Protein AF-A0A7S2GVN5-F1 (afdb_monomer)

Nearest PDB structures (foldseek):
  6zxe-assembly1_R  TM=1.912E-01  e=8.652E+00  Homo sapiens

Radius of gyration: 17.75 Å; Cα contacts (8 Å, |Δi|>4): 69; chains: 1; bounding box: 39×32×58 Å

pLDDT: mean 75.56, std 17.41, range [36.19, 94.19]

Mean predicted aligned error: 10.82 Å

Structure (mmCIF, N/CA/C/O backbone):
data_AF-A0A7S2GVN5-F1
#
_entry.id   AF-A0A7S2GVN5-F1
#
loop_
_atom_site.group_PDB
_atom_site.id
_atom_site.type_symbol
_atom_site.label_atom_id
_atom_site.label_alt_id
_atom_site.label_comp_id
_atom_site.label_asym_id
_atom_site.label_entity_id
_atom_site.label_seq_id
_atom_site.pdbx_PDB_ins_code
_atom_site.Cartn_x
_atom_site.Cartn_y
_atom_site.Cartn_z
_atom_site.occupancy
_atom_site.B_iso_or_equiv
_atom_site.auth_seq_id
_atom_site.auth_comp_id
_atom_site.auth_asym_id
_atom_site.auth_atom_id
_atom_site.pdbx_PDB_model_num
ATOM 1 N N . SER A 1 1 ? -25.609 -1.868 -16.441 1.00 37.03 1 SER A N 1
ATOM 2 C CA . SER A 1 1 ? -25.213 -3.286 -16.375 1.00 37.03 1 SER A CA 1
ATOM 3 C C . SER A 1 1 ? -23.850 -3.434 -17.025 1.00 37.03 1 SER A C 1
ATOM 5 O O . SER A 1 1 ? -23.652 -2.876 -18.091 1.00 37.03 1 SER A O 1
ATOM 7 N N . ASN A 1 2 ? -22.940 -4.117 -16.324 1.00 36.19 2 ASN A N 1
ATOM 8 C CA . ASN A 1 2 ? -21.835 -4.962 -16.804 1.00 36.19 2 ASN A CA 1
ATOM 9 C C . ASN A 1 2 ? -21.137 -4.522 -18.107 1.00 36.19 2 ASN A C 1
ATOM 11 O O . ASN A 1 2 ? -21.714 -4.594 -19.179 1.00 36.19 2 ASN A O 1
ATOM 15 N N . GLY A 1 3 ? -19.875 -4.109 -18.100 1.00 43.53 3 GLY A N 1
ATOM 16 C CA . GLY A 1 3 ? -18.770 -4.797 -17.448 1.00 43.53 3 GLY A CA 1
ATOM 17 C C . GLY A 1 3 ? -17.835 -5.287 -18.545 1.00 43.53 3 GLY A C 1
ATOM 18 O O . GLY A 1 3 ? -17.966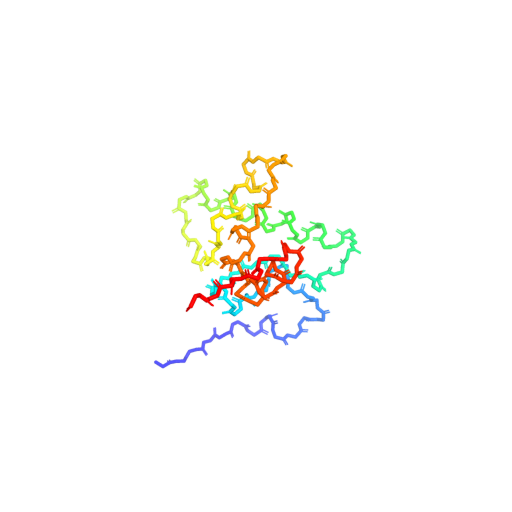 -6.413 -19.005 1.00 43.53 3 GLY A O 1
ATOM 19 N N . THR A 1 4 ? -16.885 -4.446 -18.941 1.00 39.31 4 THR A N 1
ATOM 20 C CA . THR A 1 4 ? -15.747 -4.883 -19.751 1.00 39.31 4 THR A CA 1
ATOM 21 C C . THR A 1 4 ? -14.528 -4.813 -18.854 1.00 39.31 4 THR A C 1
ATOM 23 O O . THR A 1 4 ? -13.760 -3.856 -18.865 1.00 39.31 4 THR A O 1
ATOM 26 N N . ARG A 1 5 ? -14.412 -5.836 -18.000 1.00 42.38 5 ARG A N 1
ATOM 27 C CA . ARG A 1 5 ? -13.147 -6.196 -17.361 1.00 42.38 5 ARG A CA 1
ATOM 28 C C . ARG A 1 5 ? -12.122 -6.325 -18.484 1.00 42.38 5 ARG A C 1
ATOM 30 O O . ARG A 1 5 ? -12.359 -7.070 -19.435 1.00 42.38 5 ARG A O 1
ATOM 37 N N . SER A 1 6 ? -11.036 -5.566 -18.403 1.00 43.12 6 SER A N 1
ATOM 38 C CA . SER A 1 6 ? -9.918 -5.708 -19.328 1.00 43.12 6 SER A CA 1
ATOM 39 C C . SER A 1 6 ? -9.463 -7.168 -19.316 1.00 43.12 6 SER A C 1
ATOM 41 O O . SER A 1 6 ? -9.055 -7.702 -18.287 1.00 43.12 6 SER A O 1
ATOM 43 N N . ILE A 1 7 ? -9.561 -7.813 -20.477 1.00 42.84 7 ILE A N 1
ATOM 44 C CA . ILE A 1 7 ? -9.191 -9.213 -20.735 1.00 42.84 7 ILE A CA 1
ATOM 45 C C . ILE A 1 7 ? -7.696 -9.468 -20.428 1.00 42.84 7 ILE A C 1
ATOM 47 O O . ILE A 1 7 ? -7.278 -10.614 -20.305 1.00 42.84 7 ILE A O 1
ATOM 51 N N . ALA A 1 8 ? -6.895 -8.416 -20.226 1.00 41.62 8 ALA A N 1
ATOM 52 C CA . ALA A 1 8 ? -5.463 -8.512 -19.962 1.00 41.62 8 ALA A CA 1
ATOM 53 C C . ALA A 1 8 ? -5.090 -8.945 -18.527 1.00 41.62 8 ALA A C 1
ATOM 55 O O . ALA A 1 8 ? -3.994 -9.462 -18.330 1.00 41.62 8 ALA A O 1
ATOM 56 N N . GLU A 1 9 ? -5.966 -8.782 -17.527 1.00 38.75 9 GLU A N 1
ATOM 57 C CA . GLU A 1 9 ? -5.627 -9.115 -16.126 1.00 38.75 9 GLU A CA 1
ATOM 58 C C . GLU A 1 9 ? -5.977 -10.555 -15.716 1.00 38.75 9 GLU A C 1
ATOM 60 O O . GLU A 1 9 ? -5.516 -11.031 -14.682 1.00 38.75 9 GLU A O 1
ATOM 65 N N . VAL A 1 10 ? -6.759 -11.284 -16.520 1.00 42.03 10 VAL A N 1
ATOM 66 C CA . VAL A 1 10 ? -7.348 -12.575 -16.105 1.00 42.03 10 VAL A CA 1
ATOM 67 C C . VAL A 1 10 ? -6.475 -13.796 -16.453 1.00 42.03 10 VAL A C 1
ATOM 69 O O . VAL A 1 10 ? -6.770 -14.901 -16.010 1.00 42.03 10 VAL A O 1
ATOM 72 N N . SER A 1 11 ? -5.367 -13.641 -17.185 1.00 37.34 11 SER A N 1
ATOM 73 C CA . SER A 1 11 ? -4.508 -14.778 -17.584 1.00 37.34 11 SER A CA 1
ATOM 74 C C . SER A 1 11 ? -3.032 -14.638 -17.210 1.00 37.34 11 SER A C 1
ATOM 76 O O . SER A 1 11 ? -2.182 -15.353 -17.738 1.00 37.34 11 SER A O 1
ATOM 78 N N . SER A 1 12 ? -2.703 -13.710 -16.318 1.00 43.38 12 SER A N 1
ATOM 79 C CA . SER A 1 12 ? -1.335 -13.516 -15.858 1.00 43.38 12 SER A CA 1
ATOM 80 C C . SER A 1 12 ? -1.006 -14.530 -14.750 1.00 43.38 12 SER A C 1
ATOM 82 O O . SER A 1 12 ? -1.667 -14.505 -13.714 1.00 43.38 12 SER A O 1
ATOM 84 N N . PRO A 1 13 ? 0.021 -15.393 -14.880 1.00 46.88 13 PRO A N 1
ATOM 85 C CA . PRO A 1 13 ? 0.493 -16.256 -13.787 1.00 46.88 13 PRO A CA 1
ATOM 86 C C . PRO A 1 13 ? 1.176 -15.459 -12.655 1.00 46.88 13 PRO A C 1
ATOM 88 O O . PRO A 1 13 ? 1.908 -16.019 -11.842 1.00 46.88 13 PRO A O 1
ATOM 91 N N . TYR A 1 14 ? 0.995 -14.138 -12.630 1.00 58.81 14 TYR A N 1
ATOM 92 C CA . TYR A 1 14 ? 1.688 -13.208 -11.759 1.00 58.81 14 TYR A CA 1
ATOM 93 C C . TYR A 1 14 ? 0.703 -12.643 -10.739 1.00 58.81 14 TYR A C 1
ATOM 95 O O . TYR A 1 14 ? -0.314 -12.051 -11.100 1.00 58.81 14 TYR A O 1
ATOM 103 N N . SER A 1 15 ? 1.024 -12.820 -9.459 1.00 71.12 15 SER A N 1
ATOM 104 C CA . SER A 1 15 ? 0.301 -12.205 -8.350 1.00 71.12 15 SER A CA 1
ATOM 105 C C . SER A 1 15 ? 0.280 -10.683 -8.520 1.00 71.12 15 SER A C 1
ATOM 107 O O . SER A 1 15 ? 1.335 -10.064 -8.662 1.00 71.12 15 SER A O 1
ATOM 109 N N . ALA A 1 16 ? -0.909 -10.076 -8.497 1.00 83.25 16 ALA A N 1
ATOM 110 C CA . ALA A 1 16 ? -1.058 -8.622 -8.507 1.00 83.25 16 ALA A CA 1
ATOM 111 C C . ALA A 1 16 ? -0.329 -7.990 -7.298 1.00 83.25 16 ALA A C 1
ATOM 113 O O . ALA A 1 16 ? -0.313 -8.610 -6.229 1.00 83.25 16 ALA A O 1
ATOM 114 N N . PRO A 1 17 ? 0.264 -6.784 -7.433 1.00 85.94 17 PRO A N 1
ATOM 115 C CA . PRO A 1 17 ? 0.996 -6.132 -6.342 1.00 85.94 17 PRO A CA 1
ATOM 116 C C . PRO A 1 17 ? 0.071 -5.705 -5.197 1.00 85.94 17 PRO A C 1
ATOM 118 O O . PRO A 1 17 ? 0.482 -5.724 -4.038 1.00 85.94 17 PRO A O 1
ATOM 121 N N . LEU A 1 18 ? -1.185 -5.380 -5.520 1.00 87.50 18 LEU A N 1
ATOM 122 C CA . LEU A 1 18 ? -2.239 -5.110 -4.553 1.00 87.50 18 LEU A CA 1
ATOM 123 C C . LEU A 1 18 ? -3.288 -6.221 -4.573 1.00 87.50 18 LEU A C 1
ATOM 125 O O . LEU A 1 18 ? -3.593 -6.796 -5.619 1.00 87.50 18 LEU A O 1
ATOM 129 N N . LYS A 1 19 ? -3.866 -6.495 -3.408 1.00 87.69 19 LYS A N 1
ATOM 130 C CA . LYS A 1 19 ? -4.986 -7.409 -3.206 1.00 87.69 19 LYS A CA 1
ATOM 131 C C . LYS A 1 19 ? -6.073 -6.681 -2.423 1.00 87.69 19 LYS A C 1
ATOM 133 O O . LYS A 1 19 ? -5.778 -5.895 -1.528 1.00 87.69 19 LYS A O 1
ATOM 138 N N . TYR A 1 20 ? -7.328 -6.958 -2.757 1.00 86.94 20 TYR A N 1
ATOM 139 C CA . TYR A 1 20 ? -8.456 -6.462 -1.979 1.00 86.94 20 TYR A CA 1
ATOM 140 C C . TYR A 1 20 ? -8.515 -7.175 -0.625 1.00 86.94 20 TYR A C 1
ATOM 142 O O . TYR A 1 20 ? -8.588 -8.408 -0.574 1.00 86.94 20 TYR A O 1
ATOM 150 N N . ASN A 1 21 ? -8.473 -6.398 0.453 1.00 84.12 21 ASN A N 1
ATOM 151 C CA . ASN A 1 21 ? -8.769 -6.844 1.802 1.00 84.12 21 ASN A CA 1
ATOM 152 C C . ASN A 1 21 ? -10.277 -6.678 2.037 1.00 84.12 21 ASN A C 1
ATOM 154 O O . ASN A 1 21 ? -10.799 -5.566 2.012 1.00 84.12 21 ASN A O 1
ATOM 158 N N . GLN A 1 22 ? -10.971 -7.799 2.250 1.00 82.81 22 GLN A N 1
ATOM 159 C CA . GLN A 1 22 ? -12.413 -7.799 2.496 1.00 82.81 22 GLN A CA 1
ATOM 160 C C . GLN A 1 22 ? -12.783 -7.205 3.858 1.00 82.81 22 GLN A C 1
ATOM 162 O O . GLN A 1 22 ? -13.838 -6.594 3.958 1.00 82.81 22 GLN A O 1
ATOM 167 N N . GLY A 1 23 ? -11.934 -7.364 4.879 1.00 80.31 23 GLY A N 1
ATOM 168 C CA . GLY A 1 23 ? -12.204 -6.874 6.231 1.00 80.31 23 GLY A CA 1
ATOM 169 C C . GLY A 1 23 ? -12.256 -5.349 6.304 1.00 80.31 23 GLY A C 1
ATOM 170 O O . GLY A 1 23 ? -13.182 -4.799 6.886 1.00 80.31 23 GLY A O 1
ATOM 171 N N . ALA A 1 24 ? -11.304 -4.676 5.655 1.00 81.19 24 ALA A N 1
ATOM 172 C CA . ALA A 1 24 ? -11.203 -3.213 5.638 1.00 81.19 24 ALA A CA 1
ATOM 173 C C . ALA A 1 24 ? -11.723 -2.546 4.355 1.00 81.19 24 ALA A C 1
ATOM 175 O O . ALA A 1 24 ? -11.484 -1.360 4.146 1.00 81.19 24 ALA A O 1
ATOM 176 N N . GLU A 1 25 ? -12.368 -3.306 3.466 1.00 86.12 25 GLU A N 1
ATOM 177 C CA . GLU A 1 25 ? -12.908 -2.830 2.181 1.00 86.12 25 GLU A CA 1
ATOM 178 C C . GLU A 1 25 ? -11.945 -1.936 1.364 1.00 86.12 25 GLU A C 1
ATOM 180 O O . GLU A 1 25 ? -12.318 -0.932 0.745 1.00 86.12 25 GLU A O 1
ATOM 185 N N . CYS A 1 26 ? -10.665 -2.307 1.345 1.00 88.00 26 CYS A N 1
ATOM 186 C CA . CYS A 1 26 ? -9.601 -1.524 0.722 1.00 88.00 26 CYS A CA 1
ATOM 187 C C . CYS A 1 26 ? -8.595 -2.404 -0.031 1.00 88.00 26 CYS A C 1
ATOM 189 O O . CYS A 1 26 ? -8.567 -3.628 0.091 1.00 88.00 26 CYS A O 1
ATOM 191 N N . LEU A 1 27 ? -7.762 -1.781 -0.858 1.00 88.81 27 LEU A N 1
ATOM 192 C CA . LEU A 1 27 ? -6.616 -2.398 -1.510 1.00 88.81 27 LEU A CA 1
ATOM 193 C C . LEU A 1 27 ? -5.394 -2.289 -0.598 1.00 88.81 27 LEU A C 1
ATOM 195 O O . LEU A 1 27 ? -5.085 -1.220 -0.076 1.00 88.81 27 LEU A O 1
ATOM 199 N N . TRP A 1 28 ? -4.663 -3.390 -0.472 1.00 87.12 28 TRP A N 1
ATOM 200 C CA . TRP A 1 28 ? -3.410 -3.450 0.272 1.00 87.12 28 TRP A CA 1
ATOM 201 C C . TRP A 1 28 ? -2.343 -4.225 -0.486 1.00 87.12 28 TRP A C 1
ATOM 203 O O . TRP A 1 28 ? -2.655 -4.920 -1.452 1.00 87.12 28 TRP A O 1
ATOM 213 N N . VAL A 1 29 ? -1.088 -4.132 -0.042 1.00 85.69 29 VAL A N 1
ATOM 214 C CA . VAL A 1 29 ? 0.009 -4.945 -0.576 1.00 85.69 29 VAL A CA 1
ATOM 215 C C . VAL A 1 29 ? -0.371 -6.419 -0.486 1.00 85.69 29 VAL A C 1
ATOM 217 O O . VAL A 1 29 ? -0.791 -6.908 0.562 1.00 85.69 29 VAL A O 1
ATOM 220 N N . ASN A 1 30 ? -0.246 -7.132 -1.601 1.00 86.62 30 ASN A N 1
ATOM 221 C CA . ASN A 1 30 ? -0.580 -8.544 -1.659 1.00 86.62 30 ASN A CA 1
ATOM 222 C C . ASN A 1 30 ? 0.433 -9.358 -0.830 1.00 86.62 30 ASN A C 1
ATOM 224 O O . ASN A 1 30 ? 1.587 -9.470 -1.245 1.00 86.62 30 ASN A O 1
ATOM 228 N N . PRO A 1 31 ? 0.032 -9.991 0.290 1.00 81.69 31 PRO A N 1
ATOM 229 C CA . PRO A 1 31 ? 0.958 -10.759 1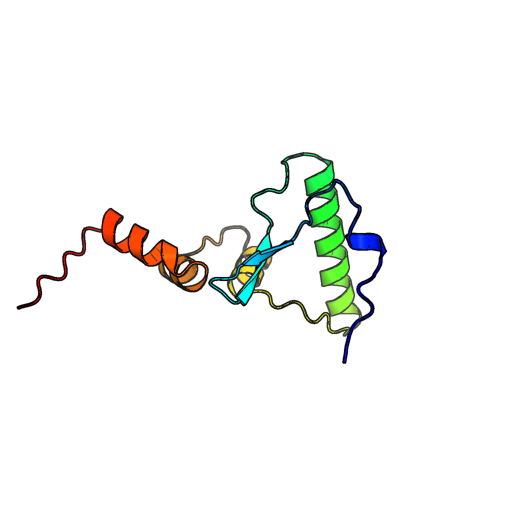.125 1.00 81.69 31 PRO A CA 1
ATOM 230 C C . PRO A 1 31 ? 1.462 -12.031 0.427 1.00 81.69 31 PRO A C 1
ATOM 232 O O . PRO A 1 31 ? 2.456 -12.618 0.837 1.00 81.69 31 PRO A O 1
ATOM 235 N N . SER A 1 32 ? 0.787 -12.467 -0.641 1.00 83.19 32 SER A N 1
ATOM 236 C CA . SER A 1 32 ? 1.202 -13.591 -1.485 1.00 83.19 32 SER A CA 1
ATOM 237 C C . SE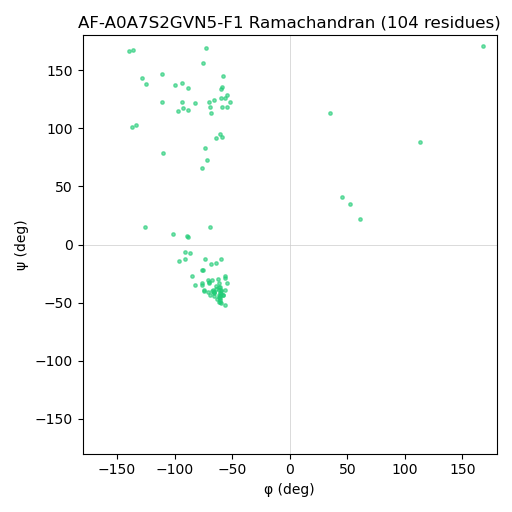R A 1 32 ? 2.114 -13.163 -2.643 1.00 83.19 32 SER A C 1
ATOM 239 O O . SER A 1 32 ? 2.389 -13.967 -3.539 1.00 83.19 32 SER A O 1
ATOM 241 N N . LEU A 1 33 ? 2.551 -11.900 -2.683 1.00 83.38 33 LEU A N 1
ATOM 242 C CA . LEU A 1 33 ? 3.523 -11.429 -3.663 1.00 83.38 33 LEU A CA 1
ATOM 243 C C . LEU A 1 33 ? 4.885 -12.064 -3.355 1.00 83.38 33 LEU A C 1
ATOM 245 O O . LEU A 1 33 ? 5.446 -11.875 -2.280 1.00 83.38 33 LEU A O 1
ATOM 249 N N . MET A 1 34 ? 5.418 -12.844 -4.296 1.00 79.88 34 MET A N 1
ATOM 250 C CA . MET A 1 34 ? 6.705 -13.510 -4.100 1.00 79.88 34 MET A CA 1
ATOM 251 C C . MET A 1 34 ? 7.838 -12.489 -4.005 1.00 79.88 34 MET A C 1
ATOM 253 O O . MET A 1 34 ? 8.065 -11.729 -4.946 1.00 79.88 34 MET A O 1
ATOM 257 N N . ASN A 1 35 ? 8.599 -12.531 -2.913 1.00 80.88 35 ASN A N 1
ATOM 258 C CA . ASN A 1 35 ? 9.790 -11.705 -2.754 1.00 80.88 35 ASN A CA 1
ATOM 259 C C . ASN A 1 35 ? 10.806 -12.005 -3.865 1.00 80.88 35 ASN A C 1
ATOM 261 O O . ASN A 1 35 ? 11.205 -13.149 -4.079 1.00 80.88 35 ASN A O 1
ATOM 265 N N . GLY A 1 36 ? 11.234 -10.963 -4.573 1.00 85.31 36 GLY A N 1
ATOM 266 C CA . GLY A 1 36 ? 12.235 -11.068 -5.626 1.00 85.31 36 GLY A CA 1
ATOM 267 C C . GLY A 1 36 ? 12.331 -9.798 -6.471 1.00 85.31 36 GLY A C 1
ATOM 268 O O . GLY A 1 36 ? 11.462 -8.927 -6.369 1.00 85.31 36 GLY A O 1
ATOM 269 N N . PRO A 1 37 ? 13.344 -9.693 -7.353 1.00 86.81 37 PRO A N 1
ATOM 270 C CA . PRO A 1 37 ? 13.602 -8.482 -8.141 1.00 86.81 37 PRO A CA 1
ATOM 271 C C . PRO A 1 37 ? 12.390 -8.014 -8.951 1.00 86.81 37 PRO A C 1
ATOM 273 O O . PRO A 1 37 ? 12.156 -6.824 -9.129 1.00 86.81 37 PRO A O 1
ATOM 276 N N . ARG A 1 38 ? 11.573 -8.963 -9.412 1.00 83.12 38 ARG A N 1
ATOM 277 C CA . ARG A 1 38 ? 10.363 -8.666 -10.174 1.00 83.12 38 ARG A CA 1
ATOM 278 C C . ARG A 1 38 ? 9.257 -8.03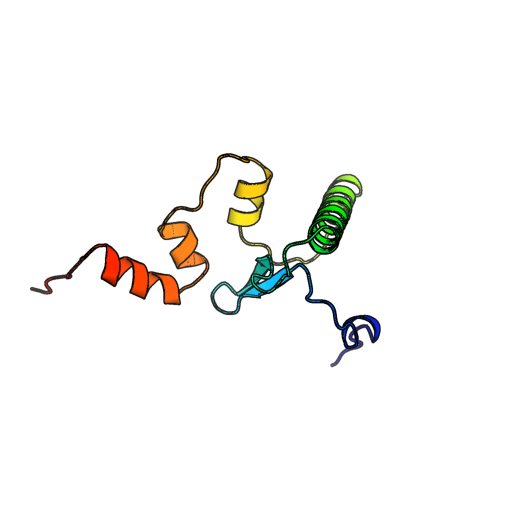9 -9.327 1.00 83.12 38 ARG A C 1
ATOM 280 O O . ARG A 1 38 ? 8.581 -7.140 -9.811 1.00 83.12 38 ARG A O 1
ATOM 287 N N . ALA A 1 39 ? 9.053 -8.513 -8.099 1.00 85.31 39 ALA A N 1
ATOM 288 C CA . ALA A 1 39 ? 8.069 -7.925 -7.194 1.00 85.31 39 ALA A CA 1
ATOM 289 C C . ALA A 1 39 ? 8.469 -6.502 -6.805 1.00 85.31 39 ALA A C 1
ATOM 291 O O . ALA A 1 39 ? 7.623 -5.614 -6.829 1.00 85.31 39 ALA A O 1
ATOM 292 N N . VAL A 1 40 ? 9.764 -6.278 -6.557 1.00 88.50 40 VAL A N 1
ATOM 293 C CA . VAL A 1 40 ? 10.324 -4.935 -6.349 1.00 88.50 40 VAL A CA 1
ATOM 294 C C . VAL A 1 40 ? 10.011 -4.043 -7.548 1.00 88.50 40 VAL A C 1
ATOM 296 O O . VAL A 1 40 ? 9.379 -3.009 -7.377 1.00 88.50 40 VAL A O 1
ATOM 299 N N . HIS A 1 41 ? 10.325 -4.493 -8.766 1.00 87.06 41 HIS A N 1
ATOM 300 C CA . HIS A 1 41 ? 10.049 -3.721 -9.977 1.00 87.06 41 HIS A CA 1
ATOM 301 C C . HIS A 1 41 ? 8.556 -3.399 -10.176 1.00 87.06 41 HIS A C 1
ATOM 303 O O . HIS A 1 41 ? 8.203 -2.300 -10.598 1.00 87.06 41 HIS A O 1
ATOM 309 N N . LEU A 1 42 ? 7.658 -4.339 -9.863 1.00 87.06 42 LEU A N 1
ATOM 310 C CA . LEU A 1 42 ? 6.211 -4.108 -9.938 1.00 87.06 42 LEU A CA 1
ATOM 311 C C . LEU A 1 42 ? 5.739 -3.065 -8.917 1.00 87.06 42 LEU A C 1
ATOM 313 O O . LEU A 1 42 ? 4.913 -2.217 -9.255 1.00 87.06 42 LEU A O 1
ATOM 317 N N . LEU A 1 43 ? 6.258 -3.115 -7.688 1.00 87.75 43 LEU A N 1
ATOM 318 C CA . LEU A 1 43 ? 5.947 -2.137 -6.645 1.00 87.75 43 LEU A CA 1
ATOM 319 C C . LEU A 1 43 ? 6.515 -0.752 -6.985 1.00 87.75 43 LEU A C 1
ATOM 321 O O . LEU A 1 43 ? 5.815 0.244 -6.819 1.00 87.75 43 LEU A O 1
ATOM 325 N N . GLU A 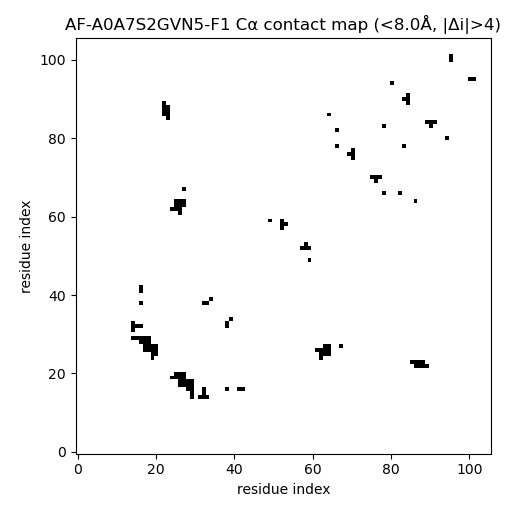1 44 ? 7.731 -0.686 -7.531 1.00 90.50 44 GLU A N 1
ATOM 326 C CA . GLU A 1 44 ? 8.333 0.552 -8.041 1.00 90.50 44 GLU A CA 1
ATOM 327 C C . GLU A 1 44 ? 7.479 1.164 -9.153 1.00 90.50 44 GLU A C 1
ATOM 329 O O . GLU A 1 44 ? 7.112 2.336 -9.076 1.00 90.50 44 GLU A O 1
ATOM 334 N N . LEU A 1 45 ? 7.103 0.370 -10.163 1.00 89.56 45 LEU A N 1
ATOM 335 C CA . LEU A 1 45 ? 6.251 0.822 -11.264 1.00 89.56 45 LEU A CA 1
ATOM 336 C C . LEU A 1 45 ? 4.910 1.362 -10.753 1.00 89.56 45 LEU A C 1
ATOM 338 O O . LEU A 1 45 ? 4.457 2.414 -11.200 1.00 89.56 45 LEU A O 1
ATOM 342 N N . MET A 1 46 ? 4.287 0.669 -9.799 1.00 88.38 46 MET A N 1
ATOM 343 C CA . MET A 1 46 ? 3.057 1.133 -9.163 1.00 88.38 46 MET A CA 1
ATOM 344 C C . MET A 1 46 ? 3.262 2.478 -8.454 1.00 88.38 46 MET A C 1
ATOM 346 O O . MET A 1 46 ? 2.471 3.396 -8.662 1.00 88.38 46 MET A O 1
ATOM 350 N N . GLY A 1 47 ? 4.345 2.627 -7.685 1.00 88.81 47 GLY A N 1
ATOM 351 C CA . GLY A 1 47 ? 4.707 3.891 -7.042 1.00 88.81 47 GLY A CA 1
ATOM 352 C C . GLY A 1 47 ? 4.896 5.028 -8.050 1.00 88.81 47 GLY A C 1
ATOM 353 O O . GLY A 1 47 ? 4.352 6.117 -7.858 1.00 88.81 47 GLY A O 1
ATOM 354 N N . TYR A 1 48 ? 5.577 4.767 -9.171 1.00 90.75 48 TYR A N 1
ATOM 355 C CA . TYR A 1 48 ? 5.734 5.740 -10.257 1.00 90.75 48 TYR A CA 1
ATOM 356 C C . TYR A 1 48 ? 4.399 6.151 -10.879 1.00 90.75 48 TYR A C 1
ATOM 358 O O . TYR A 1 48 ? 4.184 7.341 -11.122 1.00 90.75 48 TYR A O 1
ATOM 366 N N . LEU A 1 49 ? 3.493 5.202 -11.131 1.00 88.69 49 LEU A N 1
ATOM 367 C CA . LEU A 1 49 ? 2.167 5.501 -11.675 1.00 88.69 49 LEU A CA 1
ATOM 368 C C . LEU A 1 49 ? 1.355 6.359 -10.701 1.00 88.69 49 LEU A C 1
ATOM 370 O O . LEU A 1 49 ? 0.814 7.388 -11.101 1.00 88.69 49 LEU A O 1
ATOM 374 N N . MET A 1 50 ? 1.336 5.994 -9.417 1.00 88.31 50 MET A N 1
ATOM 375 C CA . MET A 1 50 ? 0.646 6.761 -8.379 1.00 88.31 50 MET A CA 1
ATOM 376 C C . MET A 1 50 ? 1.209 8.184 -8.263 1.00 88.31 50 MET A C 1
ATOM 378 O O . MET A 1 50 ? 0.450 9.150 -8.353 1.00 88.31 50 MET A O 1
ATOM 382 N N . GLY A 1 51 ? 2.533 8.337 -8.173 1.00 89.75 51 GLY A N 1
ATOM 383 C CA . GLY A 1 51 ? 3.184 9.650 -8.143 1.00 89.75 51 GLY A CA 1
ATOM 384 C C . GLY A 1 51 ? 2.896 10.483 -9.397 1.00 89.75 51 GLY A C 1
ATOM 385 O O . GLY A 1 51 ? 2.596 11.673 -9.304 1.00 89.75 51 GLY A O 1
ATOM 386 N N . SER A 1 52 ? 2.886 9.849 -10.573 1.00 91.81 52 SER A N 1
ATOM 387 C CA . SER A 1 52 ? 2.544 10.517 -11.834 1.00 91.81 52 SER A CA 1
ATOM 388 C C . SER A 1 52 ? 1.118 11.063 -11.821 1.00 91.81 52 SER A C 1
ATOM 390 O O . SER A 1 52 ? 0.878 12.148 -12.348 1.00 91.81 52 SER A O 1
ATOM 392 N N . THR A 1 53 ? 0.167 10.359 -11.205 1.00 90.81 53 THR A N 1
ATOM 393 C CA . THR A 1 53 ? -1.216 10.853 -11.128 1.00 90.81 53 THR A CA 1
ATOM 394 C C . THR A 1 53 ? -1.384 12.054 -10.217 1.00 90.81 53 THR A C 1
ATOM 396 O O . THR A 1 53 ? -2.132 12.960 -10.575 1.00 90.81 53 THR A O 1
ATOM 399 N N . VAL A 1 54 ? -0.605 12.146 -9.137 1.00 87.81 54 VAL A N 1
ATOM 400 C CA . VAL A 1 54 ? -0.549 13.356 -8.304 1.00 87.81 54 VAL A CA 1
ATOM 401 C C . VAL A 1 54 ? -0.040 14.550 -9.117 1.00 87.81 54 VAL A C 1
ATOM 403 O O . VAL A 1 54 ? -0.687 15.595 -9.140 1.00 87.81 54 VAL A O 1
ATOM 406 N N . ILE A 1 55 ? 1.073 14.385 -9.842 1.00 92.69 55 ILE A N 1
ATOM 407 C CA . ILE A 1 55 ? 1.673 15.452 -10.666 1.00 92.69 55 ILE A CA 1
ATOM 408 C C . ILE A 1 55 ? 0.704 15.932 -11.753 1.00 92.69 55 ILE A C 1
ATOM 410 O O . ILE A 1 55 ? 0.585 17.130 -11.998 1.00 92.69 55 ILE A O 1
ATOM 414 N N . ASN A 1 56 ? -0.003 15.000 -12.395 1.00 94.19 56 ASN A N 1
ATOM 415 C CA . ASN A 1 56 ? -0.920 15.294 -13.496 1.00 94.19 56 ASN A CA 1
ATOM 416 C C . ASN A 1 56 ? -2.351 15.619 -13.039 1.00 94.19 56 ASN A C 1
ATOM 418 O O . ASN A 1 56 ? -3.234 15.735 -13.886 1.00 94.19 56 ASN A O 1
ATOM 422 N N . GLN A 1 57 ? -2.600 15.743 -11.729 1.00 91.44 57 GLN A N 1
ATOM 423 C CA . GLN A 1 57 ? -3.933 15.990 -11.159 1.00 91.44 57 GLN A CA 1
ATOM 424 C C . GLN A 1 57 ? -4.992 14.982 -11.648 1.0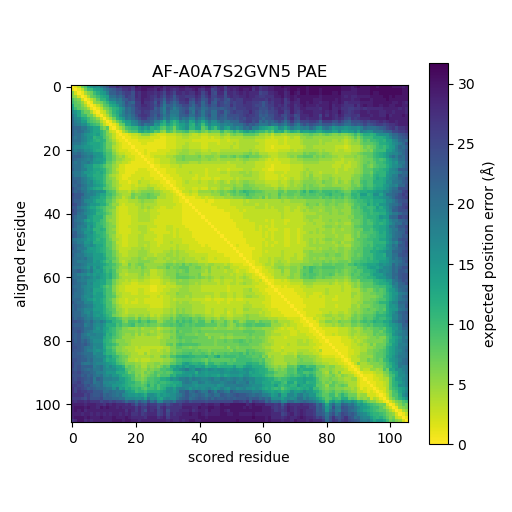0 91.44 57 GLN A C 1
ATOM 426 O O . GLN A 1 57 ? -6.163 15.309 -11.841 1.00 91.44 57 GLN A O 1
ATOM 431 N N . CYS A 1 58 ? -4.566 13.737 -11.861 1.00 90.94 58 CYS A N 1
ATOM 432 C CA . CYS A 1 58 ? -5.422 12.632 -12.262 1.00 90.94 58 CYS A CA 1
ATOM 433 C C . CYS A 1 58 ? -5.895 11.873 -11.020 1.00 90.94 58 CYS A C 1
ATOM 435 O O . CYS A 1 58 ? -5.118 11.616 -10.101 1.00 90.94 58 CYS A O 1
ATOM 437 N N . VAL A 1 59 ? -7.166 11.480 -11.004 1.00 85.00 59 VAL A N 1
ATOM 438 C CA . VAL A 1 59 ? -7.732 10.674 -9.921 1.00 85.00 59 VAL A CA 1
ATOM 439 C C . VAL A 1 59 ? -7.724 9.211 -10.342 1.00 85.00 59 VAL A C 1
ATOM 441 O O . VAL A 1 59 ? -8.447 8.826 -11.260 1.00 85.00 59 VAL A O 1
ATOM 444 N N . ILE A 1 60 ? -6.945 8.385 -9.640 1.00 81.12 60 ILE A N 1
ATOM 445 C CA . ILE A 1 60 ? -7.116 6.932 -9.695 1.00 81.12 60 ILE A CA 1
ATOM 446 C C . ILE A 1 60 ? -8.033 6.532 -8.536 1.00 81.12 60 ILE A C 1
ATOM 448 O O . ILE A 1 60 ? -7.693 6.810 -7.385 1.00 81.12 60 ILE A O 1
ATOM 452 N N . PRO A 1 61 ? -9.173 5.870 -8.795 1.00 82.00 61 PRO A N 1
ATOM 453 C CA . PRO A 1 61 ? -10.083 5.419 -7.748 1.00 82.00 61 PRO A CA 1
ATOM 454 C C . PRO A 1 61 ? -9.536 4.162 -7.047 1.00 82.00 61 PRO A C 1
ATOM 456 O O . PRO A 1 61 ? -10.100 3.075 -7.162 1.00 82.00 61 PRO A O 1
ATOM 459 N N . LEU A 1 62 ? -8.410 4.296 -6.343 1.00 83.81 62 LEU A N 1
ATOM 460 C CA . LEU A 1 62 ? -7.874 3.253 -5.472 1.00 83.81 62 LEU A CA 1
ATOM 461 C C . LEU A 1 62 ? -8.404 3.482 -4.057 1.00 83.81 62 LEU A C 1
ATOM 463 O O . LEU A 1 62 ? -8.104 4.501 -3.438 1.00 83.81 62 LEU A O 1
ATOM 467 N N . SER A 1 63 ? -9.171 2.522 -3.540 1.00 89.19 63 SER A N 1
ATOM 468 C CA . SER A 1 63 ? -9.570 2.506 -2.128 1.00 89.19 63 SER A CA 1
ATOM 469 C C . SER A 1 63 ? -8.359 2.099 -1.289 1.00 89.19 63 SER A C 1
ATOM 471 O O . SER A 1 63 ? -8.164 0.918 -1.032 1.00 89.19 63 SER A O 1
ATOM 473 N N . LEU A 1 64 ? -7.474 3.041 -0.960 1.00 88.69 64 LEU A N 1
ATOM 474 C CA . LEU A 1 64 ? -6.282 2.794 -0.141 1.00 88.69 64 LEU A CA 1
ATOM 475 C C . LEU A 1 64 ? -6.545 3.238 1.302 1.00 88.69 64 LEU A C 1
ATOM 477 O O . LEU A 1 64 ? -7.106 4.320 1.499 1.00 88.69 64 LEU A O 1
ATOM 481 N N . PRO A 1 65 ? -6.135 2.459 2.316 1.00 88.62 65 PRO A N 1
ATOM 482 C CA . PRO A 1 65 ? -6.336 2.844 3.706 1.00 88.62 65 PRO A CA 1
ATOM 483 C C . PRO A 1 65 ? -5.349 3.945 4.120 1.00 88.62 65 PRO A C 1
ATOM 485 O O . PRO A 1 65 ? -4.259 4.067 3.562 1.00 88.62 65 PRO A O 1
ATOM 488 N N . VAL A 1 66 ? -5.697 4.724 5.148 1.00 87.50 66 VAL A N 1
ATOM 489 C CA . VAL A 1 66 ? -4.884 5.857 5.637 1.00 87.50 66 VAL A CA 1
ATOM 490 C C . VAL A 1 66 ? -3.455 5.432 6.006 1.00 87.50 66 VAL A C 1
ATOM 492 O O . VAL A 1 66 ? -2.493 6.115 5.655 1.00 87.50 66 VAL A O 1
ATOM 495 N N . MET A 1 67 ? -3.294 4.252 6.610 1.00 87.81 67 MET A N 1
ATOM 496 C CA . MET A 1 67 ? -1.985 3.663 6.925 1.00 87.81 67 MET A CA 1
ATOM 497 C C . MET A 1 67 ? -1.053 3.498 5.720 1.00 87.81 67 MET A C 1
ATOM 499 O O . MET A 1 67 ? 0.162 3.578 5.878 1.00 87.81 67 MET A O 1
ATOM 503 N N . PHE A 1 68 ? -1.595 3.314 4.510 1.00 87.88 68 PHE A N 1
ATOM 504 C CA . PHE A 1 68 ? -0.788 3.245 3.292 1.00 87.88 68 PHE A CA 1
ATOM 505 C C . PHE A 1 68 ? -0.000 4.544 3.100 1.00 87.88 68 PHE A C 1
ATOM 507 O O . PHE A 1 68 ? 1.183 4.531 2.774 1.00 87.88 68 PHE A O 1
ATOM 514 N N . PHE A 1 69 ? -0.655 5.678 3.349 1.00 88.25 69 PHE A N 1
ATOM 515 C CA . PHE A 1 69 ? -0.060 7.000 3.207 1.00 88.25 69 PHE A CA 1
ATOM 516 C C . PHE A 1 69 ? 0.885 7.333 4.362 1.00 88.25 69 PHE A C 1
ATOM 518 O O . PHE A 1 69 ? 1.903 7.979 4.128 1.00 88.25 69 PHE A O 1
ATOM 525 N N . HIS A 1 70 ? 0.610 6.856 5.580 1.00 90.12 70 HIS A N 1
ATOM 526 C CA . HIS A 1 70 ? 1.569 6.970 6.682 1.00 90.12 70 HIS A CA 1
ATOM 527 C C . HIS A 1 70 ? 2.881 6.251 6.361 1.00 90.12 70 HIS A C 1
ATOM 529 O O . HIS A 1 70 ? 3.938 6.870 6.451 1.00 90.12 70 HIS A O 1
ATOM 535 N N . ALA A 1 71 ? 2.805 5.007 5.880 1.00 85.81 71 ALA A N 1
ATOM 536 C CA . ALA A 1 71 ? 3.981 4.241 5.473 1.00 85.81 71 ALA A CA 1
ATOM 537 C C . ALA A 1 71 ? 4.755 4.883 4.302 1.00 85.81 71 ALA A C 1
ATOM 539 O O . ALA A 1 71 ? 5.969 4.726 4.205 1.00 85.81 71 ALA A O 1
ATOM 540 N N . LEU A 1 72 ? 4.074 5.613 3.408 1.00 85.75 72 LEU A N 1
ATOM 541 C CA . LEU A 1 72 ? 4.727 6.354 2.322 1.00 85.75 72 LEU A CA 1
ATOM 542 C C . LEU A 1 72 ? 5.447 7.621 2.799 1.00 85.75 72 LEU A C 1
ATOM 544 O O . LEU A 1 72 ? 6.500 7.963 2.263 1.00 85.75 72 LEU A O 1
ATOM 548 N N . CYS A 1 73 ? 4.857 8.347 3.749 1.00 88.00 73 CYS A N 1
ATOM 549 C CA . CYS A 1 73 ? 5.367 9.639 4.208 1.00 88.00 73 CYS A CA 1
ATOM 550 C C . CYS A 1 73 ? 6.439 9.509 5.296 1.00 88.00 73 CYS A C 1
ATOM 552 O O . CYS A 1 73 ? 7.285 10.395 5.417 1.00 88.00 73 CYS A O 1
ATOM 554 N N . ASP A 1 74 ? 6.406 8.432 6.078 1.00 89.00 74 ASP A N 1
ATOM 555 C CA . ASP A 1 74 ? 7.340 8.177 7.169 1.00 89.00 74 ASP A CA 1
ATOM 556 C C . ASP A 1 74 ? 7.856 6.725 7.106 1.00 89.00 74 ASP A C 1
ATOM 558 O O . ASP A 1 74 ? 7.158 5.798 7.516 1.00 89.00 74 ASP A O 1
ATOM 562 N N . PRO A 1 75 ? 9.095 6.506 6.625 1.00 80.38 75 PRO A N 1
ATOM 563 C CA . PRO A 1 75 ? 9.693 5.174 6.527 1.00 80.38 75 PRO A CA 1
ATOM 564 C C . PRO A 1 75 ? 9.918 4.469 7.873 1.00 80.38 75 PRO A C 1
ATOM 566 O O . PRO A 1 75 ? 10.209 3.274 7.887 1.00 80.38 75 PRO A O 1
ATOM 569 N N . ILE A 1 76 ? 9.866 5.203 8.990 1.00 89.25 76 ILE A N 1
ATOM 570 C CA . ILE A 1 76 ? 10.050 4.666 10.346 1.00 89.25 76 ILE A CA 1
ATOM 571 C C . ILE A 1 76 ? 8.689 4.363 10.987 1.00 89.25 76 ILE A C 1
ATOM 573 O O . ILE A 1 76 ? 8.628 3.647 11.989 1.00 89.25 76 ILE A O 1
ATOM 577 N N . TRP A 1 77 ? 7.595 4.864 10.407 1.00 90.12 77 TRP A N 1
ATOM 578 C CA . TRP A 1 77 ? 6.254 4.618 10.910 1.00 90.12 77 TRP A CA 1
ATOM 579 C C . TRP A 1 77 ? 5.949 3.124 10.951 1.00 90.12 77 TRP A C 1
ATOM 581 O O . TRP A 1 77 ? 6.223 2.369 10.015 1.00 90.12 77 TRP A O 1
ATOM 591 N N . GLN A 1 78 ? 5.350 2.706 12.059 1.00 86.06 78 GLN A N 1
ATOM 592 C CA . GLN A 1 78 ? 4.846 1.359 12.239 1.00 86.06 78 GLN A CA 1
ATOM 593 C C . GLN A 1 78 ? 3.368 1.434 12.619 1.00 86.06 78 GLN A C 1
ATOM 595 O O . GLN A 1 78 ? 3.005 2.280 13.441 1.00 86.06 78 GLN A O 1
ATOM 600 N N . PRO A 1 79 ? 2.525 0.558 12.052 1.00 85.06 79 PRO A N 1
ATOM 601 C CA . PRO A 1 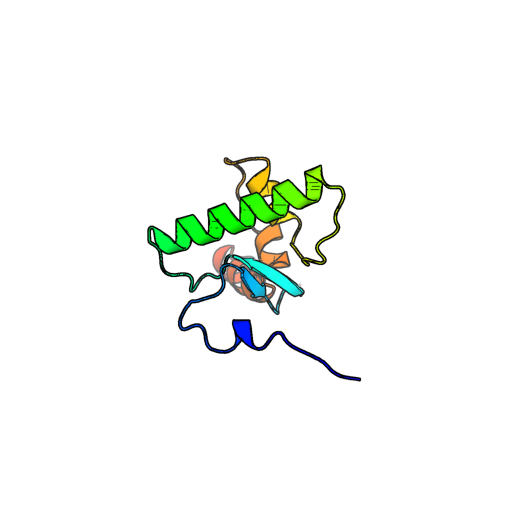79 ? 1.122 0.469 12.432 1.00 85.06 79 PRO A CA 1
ATOM 602 C C . PRO A 1 79 ? 0.985 0.124 13.914 1.00 85.06 79 PRO A C 1
ATOM 604 O O . PRO A 1 79 ? 1.644 -0.788 14.421 1.00 85.06 79 PRO A O 1
ATOM 607 N N . SER A 1 80 ? 0.105 0.846 14.603 1.00 85.50 80 SER A N 1
ATOM 608 C CA . SER A 1 80 ? -0.318 0.501 15.956 1.00 85.50 80 SER A CA 1
ATOM 609 C C . SER A 1 80 ? -1.248 -0.719 15.948 1.00 85.50 80 SER A C 1
ATOM 611 O O . SER A 1 80 ? -1.747 -1.145 14.905 1.00 85.50 80 SER A O 1
ATOM 613 N N . LEU A 1 81 ? -1.523 -1.282 17.128 1.00 82.12 81 LEU A N 1
ATOM 614 C CA . LEU A 1 81 ? -2.519 -2.352 17.260 1.00 82.12 81 LEU A CA 1
ATOM 615 C C . LEU A 1 81 ? -3.916 -1.890 16.815 1.00 82.12 81 LEU A C 1
ATOM 617 O O . LEU A 1 81 ? -4.638 -2.659 16.189 1.00 82.12 81 LEU A O 1
ATOM 621 N N . GLU A 1 82 ? -4.274 -0.634 17.085 1.00 81.25 82 GLU A N 1
ATOM 622 C CA . GLU A 1 82 ? -5.554 -0.052 16.668 1.00 81.25 82 GLU A CA 1
ATOM 623 C C . GLU A 1 82 ? -5.651 0.065 15.141 1.00 81.25 82 GLU A C 1
ATOM 625 O O . GLU A 1 82 ? -6.687 -0.269 14.566 1.00 81.25 82 GLU A O 1
ATOM 630 N N . ASP A 1 83 ? -4.561 0.459 14.475 1.00 83.50 83 ASP A N 1
ATOM 631 C CA . ASP A 1 83 ? -4.490 0.498 13.010 1.00 83.50 83 ASP A CA 1
ATOM 632 C C . ASP A 1 83 ? -4.716 -0.898 12.418 1.00 83.50 83 ASP A C 1
ATOM 634 O O . ASP A 1 83 ? -5.482 -1.067 11.468 1.00 83.50 83 ASP A O 1
ATOM 638 N N . MET A 1 84 ? -4.084 -1.917 13.009 1.00 81.56 84 MET A N 1
ATOM 639 C CA . MET A 1 84 ? -4.238 -3.300 12.561 1.00 81.56 84 MET A CA 1
ATOM 640 C C . MET A 1 84 ? -5.650 -3.838 12.793 1.00 81.56 84 MET A C 1
ATOM 642 O O . MET A 1 84 ? -6.179 -4.506 11.911 1.00 81.56 84 MET A O 1
ATOM 646 N N . ALA A 1 85 ? -6.287 -3.508 13.918 1.00 77.94 85 ALA A N 1
ATOM 647 C CA . ALA A 1 85 ? -7.671 -3.894 14.194 1.00 77.94 85 ALA A CA 1
ATOM 648 C C . ALA A 1 85 ? -8.668 -3.258 13.208 1.00 77.94 85 ALA A C 1
ATOM 650 O O . ALA A 1 85 ? -9.648 -3.889 12.814 1.00 77.94 85 ALA A O 1
ATOM 651 N N . GLN A 1 86 ? -8.412 -2.021 12.769 1.00 74.44 86 GLN A N 1
ATOM 652 C CA . GLN A 1 86 ? -9.209 -1.372 11.720 1.00 74.44 86 GLN A CA 1
ATOM 653 C C . GLN A 1 86 ? -8.977 -1.999 10.339 1.00 74.44 86 GLN A C 1
ATOM 655 O O . GLN A 1 86 ? -9.875 -1.994 9.497 1.00 74.44 86 GLN A O 1
ATOM 660 N N . PHE A 1 87 ? -7.776 -2.521 10.091 1.00 79.25 87 PHE A N 1
ATOM 661 C CA . PHE A 1 87 ? -7.400 -3.128 8.816 1.00 79.25 87 PHE A CA 1
ATOM 662 C C . PHE A 1 87 ? -7.851 -4.586 8.669 1.00 79.25 87 PHE A C 1
ATOM 664 O O . PHE A 1 87 ? -8.193 -5.041 7.575 1.00 79.25 87 PHE A O 1
ATOM 671 N N . ASP A 1 88 ? -7.842 -5.332 9.761 1.00 77.44 88 ASP A N 1
ATOM 672 C CA . ASP A 1 88 ? -8.293 -6.710 9.817 1.00 77.44 88 ASP A CA 1
ATOM 673 C C . ASP A 1 88 ? -9.131 -6.890 11.088 1.00 77.44 88 ASP A C 1
ATOM 675 O O . ASP A 1 88 ? -8.577 -7.034 12.178 1.00 77.44 88 ASP A O 1
ATOM 679 N N . PRO A 1 89 ? -10.470 -6.897 10.973 1.00 66.81 89 PRO A N 1
ATOM 680 C CA . PRO A 1 89 ? -11.347 -7.112 12.118 1.00 66.81 89 PRO A CA 1
ATOM 681 C C . PRO A 1 89 ? -11.066 -8.428 12.861 1.00 66.81 89 PRO A C 1
ATOM 683 O O . PRO A 1 89 ? -11.294 -8.499 14.064 1.00 66.81 89 PRO A O 1
ATOM 686 N N . GLY A 1 90 ? -10.533 -9.453 12.178 1.00 70.00 90 GLY A N 1
ATOM 687 C CA . GLY A 1 90 ? -10.122 -10.715 12.807 1.00 70.00 90 GLY A CA 1
ATOM 688 C C . GLY A 1 90 ? -8.831 -10.600 13.624 1.00 70.00 90 GLY A C 1
ATOM 689 O O . GLY A 1 90 ? -8.510 -11.485 14.413 1.00 70.00 90 GLY A O 1
ATOM 690 N N . PHE A 1 91 ? -8.093 -9.498 13.479 1.00 73.06 91 PHE A N 1
ATOM 691 C CA . PHE A 1 91 ? -6.910 -9.200 14.278 1.00 73.06 91 PHE A CA 1
ATOM 692 C C . PHE A 1 91 ? -7.268 -8.732 15.694 1.00 73.06 91 PHE A C 1
ATOM 694 O O . PHE A 1 91 ? -6.452 -8.880 16.603 1.00 73.06 91 PHE A O 1
ATOM 701 N N . GLN A 1 92 ? -8.490 -8.230 15.921 1.00 67.75 92 GLN A N 1
ATOM 702 C CA . GLN A 1 92 ? -8.954 -7.872 17.265 1.00 67.75 92 GLN A CA 1
ATOM 703 C C . GLN A 1 92 ? -8.987 -9.095 18.193 1.00 67.75 92 GLN A C 1
ATOM 705 O O . GLN A 1 92 ? -8.540 -9.000 19.333 1.00 67.75 92 GLN A O 1
ATOM 710 N N . ASP A 1 93 ? -9.402 -10.257 17.680 1.00 67.94 93 ASP A N 1
ATOM 711 C CA . ASP A 1 93 ? -9.408 -11.514 18.439 1.00 67.94 93 ASP A CA 1
ATOM 712 C C . ASP A 1 93 ? -7.986 -11.919 18.878 1.00 67.94 93 ASP A C 1
ATOM 714 O O . ASP A 1 93 ? -7.787 -12.467 19.960 1.00 67.94 93 ASP A O 1
ATOM 718 N N . ILE A 1 94 ? -6.976 -11.598 18.061 1.00 68.00 94 ILE A N 1
ATOM 719 C CA . ILE A 1 94 ? -5.558 -11.847 18.361 1.00 68.00 94 ILE A CA 1
ATOM 720 C C . ILE A 1 94 ? -5.042 -10.854 19.410 1.00 68.00 94 ILE A C 1
ATOM 722 O O . ILE A 1 94 ? -4.284 -11.234 20.301 1.00 68.00 94 ILE A O 1
ATOM 726 N N . ILE A 1 95 ? -5.445 -9.583 19.330 1.00 66.88 95 ILE A N 1
ATOM 727 C CA . ILE A 1 95 ? -5.093 -8.572 20.337 1.00 66.88 95 ILE A CA 1
ATOM 728 C C . ILE A 1 95 ? -5.658 -8.968 21.703 1.00 66.88 95 ILE A 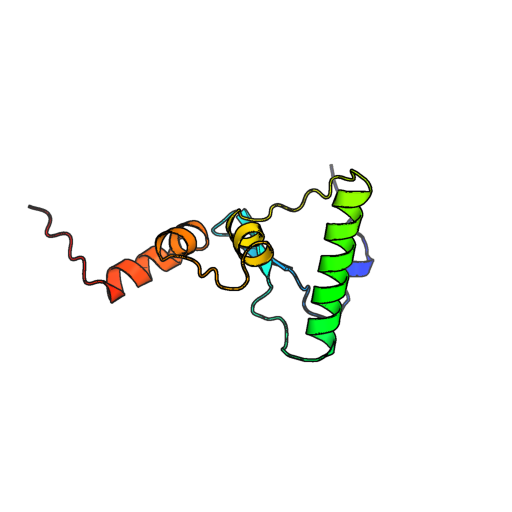C 1
ATOM 730 O O . ILE A 1 95 ? -4.933 -8.906 22.699 1.00 66.88 95 ILE A O 1
ATOM 734 N N . ASP A 1 96 ? -6.918 -9.393 21.752 1.00 68.25 96 ASP A N 1
ATOM 735 C CA . ASP A 1 96 ? -7.592 -9.777 22.992 1.00 68.25 96 ASP A CA 1
ATOM 736 C C . ASP A 1 96 ? -6.927 -11.015 23.635 1.00 68.25 96 ASP A C 1
ATOM 738 O O . ASP A 1 96 ? -6.732 -11.043 24.853 1.00 68.25 96 ASP A O 1
ATOM 742 N N . ASP A 1 97 ? -6.482 -11.982 22.822 1.00 68.62 97 ASP A N 1
ATOM 743 C CA . ASP A 1 97 ? -5.746 -13.179 23.266 1.00 68.62 97 ASP A CA 1
ATOM 744 C C . ASP A 1 97 ? -4.325 -12.850 23.775 1.00 68.62 97 ASP A C 1
ATOM 746 O O . ASP A 1 97 ? -3.905 -13.316 24.835 1.00 68.62 97 ASP A O 1
ATOM 750 N N . VAL A 1 98 ? -3.587 -11.979 23.073 1.00 65.69 98 VAL A N 1
ATOM 751 C CA . VAL A 1 98 ? -2.195 -11.620 23.419 1.00 65.69 98 VAL A CA 1
ATOM 752 C C . VAL A 1 98 ? -2.111 -10.655 24.606 1.00 65.69 98 VAL A C 1
ATOM 754 O O . VAL A 1 98 ? -1.171 -10.729 25.400 1.00 65.69 98 VAL A O 1
ATOM 757 N N . THR A 1 99 ? -3.065 -9.732 24.744 1.00 65.19 99 THR A N 1
ATOM 758 C CA . THR A 1 99 ? -3.044 -8.713 25.810 1.00 65.19 99 THR A CA 1
ATOM 759 C C . THR A 1 99 ? -3.679 -9.182 27.118 1.00 65.19 99 THR A C 1
ATOM 761 O O . THR A 1 99 ? -3.569 -8.484 28.128 1.00 65.19 99 THR A O 1
ATOM 764 N N . GLY A 1 100 ? -4.314 -10.360 27.139 1.00 56.38 100 GLY A N 1
ATOM 765 C CA . GLY A 1 100 ? -4.896 -10.940 28.350 1.00 56.38 100 GLY A CA 1
ATOM 766 C C . GLY A 1 100 ? -5.997 -10.081 28.976 1.00 56.38 100 GLY A C 1
ATOM 767 O O . GLY A 1 100 ? -6.271 -10.221 30.174 1.00 56.38 100 GLY A O 1
ATOM 768 N N . TYR A 1 101 ? -6.631 -9.189 28.202 1.00 48.78 101 TYR A N 1
ATOM 769 C CA . TYR A 1 101 ? -7.756 -8.375 28.658 1.00 48.78 101 TYR A CA 1
ATOM 770 C C . TYR A 1 101 ? -9.004 -9.251 28.806 1.00 48.78 101 TYR A C 1
ATOM 772 O O . TYR A 1 101 ? -9.980 -9.177 28.065 1.00 48.78 101 TYR A O 1
ATOM 780 N N . THR A 1 102 ? -8.988 -10.073 29.852 1.00 46.38 102 THR A N 1
ATOM 781 C CA . THR A 1 102 ? -10.189 -10.635 30.451 1.00 46.38 102 THR A CA 1
ATOM 782 C C . THR A 1 102 ? -11.010 -9.441 30.927 1.00 46.38 102 THR A C 1
ATOM 784 O O . THR A 1 102 ? -10.781 -8.898 32.010 1.00 46.38 102 THR A O 1
ATOM 787 N N . LYS A 1 103 ? -11.964 -8.981 30.111 1.00 46.47 103 LYS A N 1
ATOM 788 C CA . LYS A 1 103 ? -13.095 -8.210 30.626 1.00 46.47 103 LYS A CA 1
ATOM 789 C C . LYS A 1 103 ? -13.793 -9.123 31.629 1.00 46.47 103 LYS A C 1
ATOM 791 O O . LYS A 1 103 ? -14.638 -9.934 31.266 1.00 46.47 103 LYS A O 1
ATOM 796 N N . HIS A 1 104 ? -13.411 -9.015 32.898 1.00 38.00 104 HIS A N 1
ATOM 797 C CA . HIS A 1 104 ? -14.237 -9.473 33.998 1.00 38.00 104 HIS A CA 1
ATOM 798 C C . HIS A 1 104 ? -15.499 -8.611 33.972 1.00 38.00 104 HIS A C 1
ATOM 800 O O . HIS A 1 104 ? -15.533 -7.499 34.494 1.00 38.00 104 HIS A O 1
ATOM 806 N N . THR A 1 105 ? -16.514 -9.095 33.264 1.00 42.00 105 THR A N 1
ATOM 807 C CA . THR A 1 105 ? -17.893 -8.647 33.425 1.00 42.00 105 THR A CA 1
ATOM 808 C C . THR A 1 105 ? -18.295 -8.897 34.874 1.00 42.00 105 THR A C 1
ATOM 810 O O . THR A 1 105 ? -18.236 -10.035 35.343 1.00 42.00 105 THR A O 1
ATOM 813 N N . PHE A 1 106 ? -18.618 -7.801 35.563 1.00 40.41 106 PHE A N 1
ATOM 814 C CA . PHE A 1 106 ? -19.287 -7.772 36.861 1.00 40.41 106 PHE A CA 1
ATOM 815 C C . PHE A 1 106 ? -20.693 -8.370 36.776 1.00 40.41 106 PHE A C 1
ATOM 817 O O . PHE A 1 106 ? -21.325 -8.220 35.703 1.00 40.41 106 PHE A O 1
#

Secondary structure (DSSP, 8-state):
------TTSSS-SS--SEEEETTTTEEEE-TTPPPSHHHHHHHHHHHHHHHHHHHTT--------HHHHHHHH-TT----HHHHHHH-TTHHHHHHHHHT------

Sequence (106 aa):
SNGTRSIAEVSSPYSAPLKYNQGAECLWVNPSLMNGPRAVHLLELMGYLMGSTVINQCVIPLSLPVMFFHALCDPIWQPSLEDMAQFDPGFQDIIDDVTGYTKHTF

Organism: NCBI:txid3111310

Solvent-accessible surface area (backbone atoms only — not comparable to full-atom values): 6704 Å² total; per-residue (Å²): 131,87,83,81,73,66,78,77,72,81,75,57,98,60,72,54,68,55,35,79,39,79,71,46,72,23,47,39,76,26,88,80,46,65,90,49,76,64,46,51,50,52,51,51,52,50,51,52,53,55,54,49,26,63,78,66,74,49,86,75,96,68,55,63,50,73,68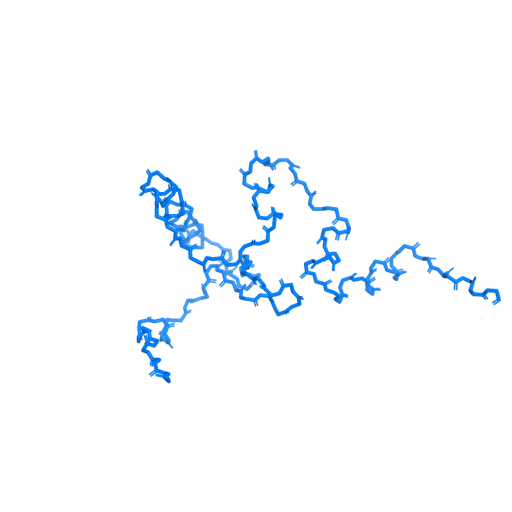,60,56,47,49,71,76,32,87,82,61,72,82,51,73,67,55,44,30,62,52,30,59,75,45,42,63,52,49,45,65,74,67,63,66,74,77,77,76,127

InterPro domains:
  IPR000569 HECT domain [PF00632] (21-99)
  IPR000569 HECT domain [PS50237] (9-106)
  IPR035983 HECT, E3 ligase catalytic domain [SSF56204] (19-96)

Foldseek 3Di:
DDDDDPPVPPPDPADQQWDQDPQLRFIDGDPPHDDDPVSVVNVVVVVVVVVVCVVVVHDDPGRHDPVVVVCVVDVVDDDDLVNVCNRHVVSVVVVCVVVVPPPPDD